Protein AF-A0A368B0D6-F1 (afdb_monomer_lite)

Secondary structure (DSSP, 8-state):
--EEEETTEEEEPP--SPPPHHHHHHHHHHHHHHHHHHHHHHHHHS-SB-TTSPBPHHHHHHHHHHIIIIIIHHHHHHHHHHHHHHTTSS-HHHHHHHHHHHHHHHHHHHHHTGGG--HHHHHHHHHHHHTTBPPPP-

Structure (mmCIF, N/CA/C/O backbone):
data_AF-A0A368B0D6-F1
#
_entry.id   AF-A0A368B0D6-F1
#
loop_
_atom_site.group_PDB
_atom_site.id
_atom_site.type_symbol
_atom_site.label_atom_id
_atom_site.label_alt_id
_atom_site.label_comp_id
_atom_site.label_asym_id
_atom_site.label_entity_id
_atom_site.label_seq_id
_atom_site.pdbx_PDB_ins_code
_atom_site.Cartn_x
_atom_site.Cartn_y
_atom_site.Cartn_z
_atom_site.occupancy
_atom_site.B_iso_or_equiv
_atom_site.auth_seq_id
_atom_site.auth_comp_id
_atom_site.auth_asym_id
_atom_site.auth_atom_id
_atom_site.pdbx_PDB_model_num
ATOM 1 N N . MET A 1 1 ? 4.939 12.150 -8.757 1.00 51.12 1 MET A N 1
ATOM 2 C CA . MET A 1 1 ? 4.170 11.388 -9.767 1.00 51.12 1 MET A CA 1
ATOM 3 C C . MET A 1 1 ? 3.062 12.287 -10.276 1.00 51.12 1 MET A C 1
ATOM 5 O O . MET A 1 1 ? 2.318 12.788 -9.446 1.00 51.12 1 MET A O 1
ATOM 9 N N . ASP A 1 2 ? 2.941 12.485 -11.588 1.00 51.62 2 ASP A N 1
ATOM 10 C CA . ASP A 1 2 ? 1.939 13.411 -12.131 1.00 51.62 2 ASP A CA 1
ATOM 11 C C . ASP A 1 2 ? 0.578 12.714 -12.282 1.00 51.62 2 ASP A C 1
ATOM 13 O O . ASP A 1 2 ? 0.410 11.793 -13.092 1.00 51.62 2 ASP A O 1
ATOM 17 N N . MET A 1 3 ? -0.388 13.149 -11.475 1.00 51.75 3 MET A N 1
ATOM 18 C CA . MET A 1 3 ? -1.793 12.743 -11.503 1.00 51.75 3 MET A CA 1
ATOM 19 C C . MET A 1 3 ? -2.618 13.918 -12.030 1.00 51.75 3 MET A C 1
ATOM 21 O O . MET A 1 3 ? -2.410 15.049 -11.599 1.00 51.75 3 MET A O 1
ATOM 25 N N . LYS A 1 4 ? -3.546 13.662 -12.957 1.00 50.41 4 LYS A N 1
ATOM 26 C CA . LYS A 1 4 ? -4.570 14.636 -13.344 1.00 50.41 4 LYS A CA 1
ATOM 27 C C . LYS A 1 4 ? -5.911 14.186 -12.780 1.00 50.41 4 LYS A C 1
ATOM 29 O O . LYS A 1 4 ? -6.269 13.015 -12.881 1.00 50.41 4 LYS A O 1
ATOM 34 N N . THR A 1 5 ? -6.647 15.115 -12.200 1.00 47.19 5 THR A N 1
ATOM 35 C CA . THR A 1 5 ? -8.021 14.908 -11.745 1.00 47.19 5 THR A CA 1
ATOM 36 C C . THR A 1 5 ? -8.971 15.451 -12.804 1.00 47.19 5 THR A C 1
ATOM 38 O O . THR A 1 5 ? -8.819 16.590 -13.238 1.00 47.19 5 THR A O 1
ATOM 41 N N . ASP A 1 6 ? -9.922 14.626 -13.238 1.00 48.50 6 ASP A N 1
ATOM 42 C CA . ASP A 1 6 ? -11.036 15.023 -14.105 1.00 48.50 6 ASP A CA 1
ATOM 43 C C . ASP A 1 6 ? -12.336 14.724 -13.346 1.00 48.50 6 ASP A C 1
ATOM 45 O O . ASP A 1 6 ? -12.769 13.573 -13.250 1.00 48.50 6 ASP A O 1
ATOM 49 N N . GLY A 1 7 ? -12.878 15.736 -12.663 1.00 64.06 7 GLY A N 1
ATOM 50 C CA . GLY A 1 7 ? -13.934 15.540 -11.665 1.00 64.06 7 GLY A CA 1
ATOM 51 C C . GLY A 1 7 ? -13.486 14.620 -10.517 1.00 64.06 7 GLY A C 1
ATOM 52 O O . GLY A 1 7 ? -12.450 14.855 -9.895 1.00 64.06 7 GLY A O 1
ATOM 53 N N . TYR A 1 8 ? -14.256 13.559 -10.240 1.00 53.47 8 TYR A N 1
ATOM 54 C CA . TYR A 1 8 ? -13.945 12.546 -9.213 1.00 53.47 8 TYR A CA 1
ATOM 55 C C . TYR A 1 8 ? -13.000 11.431 -9.694 1.00 53.47 8 TYR A C 1
ATOM 57 O O . TYR A 1 8 ? -12.617 10.571 -8.899 1.00 53.47 8 TYR A O 1
ATOM 65 N N . VAL A 1 9 ? -12.629 11.423 -10.979 1.00 53.78 9 VAL A N 1
ATOM 66 C CA . VAL A 1 9 ? -11.803 10.367 -11.573 1.00 53.78 9 VAL A CA 1
ATOM 67 C C . VAL A 1 9 ? -10.332 10.763 -11.500 1.00 53.78 9 VAL A C 1
ATOM 69 O O . VAL A 1 9 ? -9.909 11.794 -12.036 1.00 53.78 9 VAL A O 1
ATOM 72 N N . LYS A 1 10 ? -9.523 9.916 -10.855 1.00 58.97 10 LYS A N 1
ATOM 73 C CA . LYS A 1 10 ? -8.062 10.051 -10.863 1.00 58.97 10 LYS A CA 1
ATOM 74 C C . LYS A 1 10 ? -7.529 9.432 -12.154 1.00 58.97 10 LYS A C 1
ATOM 76 O O . LYS A 1 10 ? -7.589 8.219 -12.336 1.00 58.97 10 LYS A O 1
ATOM 81 N N . ARG A 1 11 ? -6.996 10.263 -13.056 1.00 57.19 11 ARG A N 1
ATOM 82 C CA . ARG A 1 11 ? -6.366 9.824 -14.308 1.00 57.19 11 ARG A CA 1
ATOM 83 C C . ARG A 1 11 ? -4.856 9.954 -14.209 1.00 57.19 11 ARG A C 1
ATOM 85 O O . ARG A 1 11 ? -4.296 11.039 -14.033 1.00 57.19 11 ARG A O 1
ATOM 92 N N . TYR A 1 12 ? -4.169 8.832 -14.352 1.00 61.12 12 TYR A N 1
ATOM 93 C CA . TY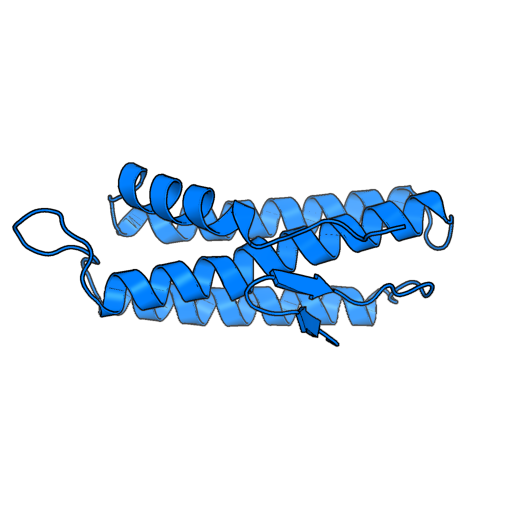R A 1 12 ? -2.716 8.813 -14.311 1.00 61.12 12 TYR A CA 1
ATOM 94 C C . TYR A 1 12 ? -2.130 9.095 -15.689 1.00 61.12 12 TYR A C 1
ATOM 96 O O . TYR A 1 12 ? -2.559 8.535 -16.697 1.00 61.12 12 TYR A O 1
ATOM 104 N N . LYS A 1 13 ? -1.128 9.980 -15.742 1.00 62.94 13 LYS A N 1
ATOM 105 C CA . LYS A 1 13 ? -0.463 10.330 -17.000 1.00 62.94 13 LYS A CA 1
ATOM 106 C C . LYS A 1 13 ? 0.285 9.112 -17.553 1.00 62.94 13 LYS A C 1
ATOM 108 O O . LYS A 1 13 ? 0.942 8.389 -16.788 1.00 62.94 13 LYS A O 1
ATOM 113 N N . ARG A 1 14 ? 0.182 8.909 -18.871 1.00 67.00 14 ARG A N 1
ATOM 114 C CA . ARG A 1 14 ? 1.016 7.966 -19.629 1.00 67.00 14 ARG A CA 1
ATOM 115 C C . ARG A 1 14 ? 2.483 8.364 -19.506 1.00 67.00 14 ARG A C 1
ATOM 117 O O . ARG A 1 14 ? 2.804 9.553 -19.480 1.00 67.00 14 ARG A O 1
ATOM 124 N N . LEU A 1 15 ? 3.353 7.366 -19.407 1.00 66.44 15 LEU A N 1
ATOM 125 C CA . LEU A 1 15 ? 4.799 7.549 -19.364 1.00 66.44 15 LEU A CA 1
ATOM 126 C C . LEU A 1 15 ? 5.444 6.530 -20.298 1.00 66.44 15 LEU A C 1
ATOM 128 O O . LEU A 1 15 ? 5.694 5.391 -19.904 1.00 66.44 15 LEU A O 1
ATOM 132 N N . ASP A 1 16 ? 5.762 6.971 -21.512 1.00 73.75 16 ASP A N 1
ATOM 133 C CA . ASP A 1 16 ? 6.453 6.174 -22.536 1.00 73.75 16 ASP A CA 1
ATOM 134 C C . ASP A 1 16 ? 7.972 6.109 -22.271 1.00 73.75 16 ASP A C 1
ATOM 136 O O . ASP A 1 16 ? 8.802 6.177 -23.173 1.00 73.75 16 ASP A O 1
ATOM 140 N N . LYS A 1 17 ? 8.356 6.039 -20.991 1.00 77.75 17 LYS A N 1
ATOM 141 C CA . LYS A 1 17 ? 9.739 5.903 -20.528 1.00 77.75 17 LYS A CA 1
ATOM 142 C C . LYS A 1 17 ? 9.797 4.875 -19.412 1.00 77.75 17 LYS A C 1
ATOM 144 O O . LYS A 1 17 ? 9.042 4.971 -18.444 1.00 77.75 17 LYS A O 1
ATOM 149 N N . ALA A 1 18 ? 10.716 3.926 -19.537 1.00 80.12 18 ALA A N 1
ATOM 150 C CA . ALA A 1 18 ? 10.990 2.938 -18.506 1.00 80.12 18 ALA A CA 1
ATOM 151 C C . ALA A 1 18 ? 11.599 3.587 -17.255 1.00 80.12 18 ALA A C 1
ATOM 153 O O . ALA A 1 18 ? 12.474 4.448 -17.351 1.00 80.12 18 ALA A O 1
ATOM 154 N N . GLN A 1 19 ? 11.164 3.140 -16.075 1.00 83.69 19 GLN A N 1
ATOM 155 C CA . GLN A 1 19 ? 11.832 3.495 -14.822 1.00 83.69 19 GLN A CA 1
ATOM 156 C C . GLN A 1 19 ? 13.115 2.675 -14.657 1.00 83.69 19 GLN A C 1
ATOM 158 O O . GLN A 1 19 ? 13.104 1.450 -14.838 1.00 83.69 19 GLN A O 1
ATOM 163 N N . SER A 1 20 ? 14.202 3.329 -14.246 1.00 89.19 20 SER A N 1
ATOM 164 C CA . SER A 1 20 ? 15.437 2.642 -13.861 1.00 89.19 20 SER A CA 1
ATOM 165 C C . SER A 1 20 ? 15.228 1.787 -12.607 1.00 89.19 20 SER A C 1
ATOM 167 O O . SER A 1 20 ? 14.237 1.935 -11.892 1.00 89.19 20 SER A O 1
ATOM 169 N N . GLN A 1 21 ? 16.162 0.875 -12.325 1.00 91.25 21 GLN A N 1
ATOM 170 C CA . GLN A 1 21 ? 16.098 0.059 -11.109 1.00 91.25 21 GLN A CA 1
ATOM 171 C C . GLN A 1 21 ? 16.101 0.925 -9.844 1.00 91.25 21 GLN A C 1
ATOM 173 O O . GLN A 1 21 ? 15.209 0.787 -9.019 1.00 91.25 21 GLN A O 1
ATOM 178 N N . LYS A 1 22 ? 16.997 1.916 -9.771 1.00 93.56 22 LYS A N 1
ATOM 179 C CA . LYS A 1 22 ? 17.063 2.868 -8.652 1.00 93.56 22 LYS A CA 1
ATOM 180 C C . LYS A 1 22 ? 15.753 3.636 -8.443 1.00 93.56 22 LYS A C 1
ATOM 182 O O . LYS A 1 22 ? 15.364 3.881 -7.311 1.00 93.56 22 LYS A O 1
ATOM 187 N N . GLN A 1 23 ? 15.068 4.024 -9.521 1.00 91.88 23 GLN A N 1
ATOM 188 C CA . GLN A 1 23 ? 13.765 4.693 -9.418 1.00 91.88 23 GLN A CA 1
ATOM 189 C C . GLN A 1 23 ? 12.678 3.755 -8.887 1.00 91.88 23 GLN A C 1
ATOM 191 O O . GLN A 1 23 ? 11.825 4.189 -8.116 1.00 91.88 23 GLN A O 1
ATOM 196 N N . PHE A 1 24 ? 12.709 2.487 -9.300 1.00 94.25 24 PHE A N 1
ATOM 197 C CA . PHE A 1 24 ? 11.772 1.479 -8.823 1.00 94.25 24 PHE A CA 1
ATOM 198 C C . PHE A 1 24 ? 11.999 1.139 -7.345 1.00 94.25 24 PHE A C 1
ATOM 200 O O . PHE A 1 24 ? 11.043 1.129 -6.579 1.00 94.25 24 PHE A O 1
ATOM 207 N N . ASP A 1 25 ? 13.249 0.937 -6.929 1.00 94.88 25 ASP A N 1
ATOM 208 C CA . ASP A 1 25 ? 13.595 0.715 -5.517 1.00 94.88 25 ASP A CA 1
ATOM 209 C C . ASP A 1 25 ? 13.194 1.935 -4.673 1.00 94.88 25 ASP A C 1
ATOM 211 O O . ASP A 1 25 ? 12.507 1.788 -3.666 1.00 94.88 25 ASP A O 1
ATOM 215 N N . HIS A 1 26 ? 13.464 3.128 -5.221 1.00 95.00 26 HIS A N 1
ATOM 216 C CA . HIS A 1 26 ? 12.915 4.435 -4.853 1.00 95.00 26 HIS A CA 1
ATOM 217 C C . HIS A 1 26 ? 11.475 4.384 -4.325 1.00 95.00 26 HIS A C 1
ATOM 219 O O . HIS A 1 26 ? 11.097 4.774 -3.220 1.00 95.00 26 HIS A O 1
ATOM 225 N N . LEU A 1 27 ? 10.641 3.906 -5.234 1.00 94.12 27 LEU A N 1
ATOM 226 C CA . LEU A 1 27 ? 9.206 3.846 -5.082 1.00 94.12 27 LEU A CA 1
ATOM 227 C C . LEU A 1 27 ? 8.769 2.802 -4.051 1.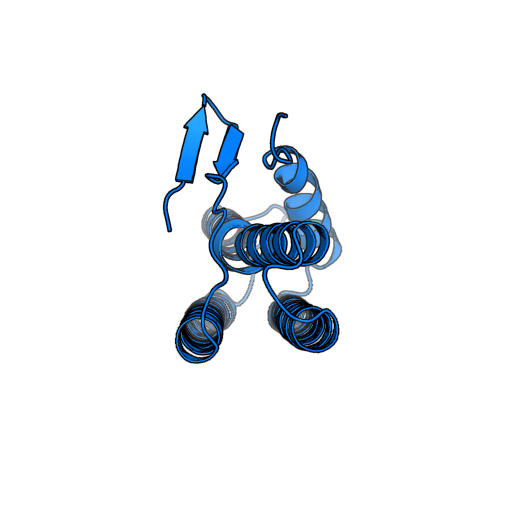00 94.12 27 LEU A C 1
ATOM 229 O O . LEU A 1 27 ? 7.846 3.066 -3.284 1.00 94.12 27 LEU A O 1
ATOM 233 N N . ILE A 1 28 ? 9.417 1.637 -4.029 1.00 96.38 28 ILE A N 1
ATOM 234 C CA . ILE A 1 28 ? 9.113 0.593 -3.048 1.00 96.38 28 ILE A CA 1
ATOM 235 C C . ILE A 1 28 ? 9.467 1.066 -1.634 1.00 96.38 28 ILE A C 1
ATOM 237 O O . ILE A 1 28 ? 8.666 0.881 -0.727 1.00 96.38 28 ILE A O 1
ATOM 241 N N . GLU A 1 29 ? 10.603 1.738 -1.439 1.00 96.31 29 GLU A N 1
ATOM 242 C CA . GLU A 1 29 ? 10.982 2.312 -0.137 1.00 96.31 29 GLU A CA 1
ATOM 243 C C . GLU A 1 29 ? 9.954 3.330 0.374 1.00 96.31 29 GLU A C 1
ATOM 245 O O . GLU A 1 29 ? 9.597 3.326 1.555 1.00 96.31 29 GLU A O 1
ATOM 250 N N . LEU A 1 30 ? 9.426 4.173 -0.520 1.00 95.69 30 LEU A N 1
ATOM 251 C CA . LEU A 1 30 ? 8.348 5.104 -0.188 1.00 95.69 30 LEU A CA 1
ATOM 252 C C . LEU A 1 30 ? 7.070 4.366 0.239 1.00 95.69 30 LEU A C 1
ATOM 254 O O . LEU A 1 30 ? 6.442 4.738 1.228 1.00 95.69 30 LEU A O 1
ATOM 258 N N . PHE A 1 31 ? 6.683 3.320 -0.491 1.00 96.31 31 PHE A N 1
ATOM 259 C CA . PHE A 1 31 ? 5.521 2.498 -0.155 1.00 96.31 31 PHE A CA 1
ATOM 260 C C . PHE A 1 31 ? 5.676 1.797 1.197 1.00 96.31 31 PHE A C 1
ATOM 262 O O . PHE A 1 31 ? 4.743 1.810 2.000 1.00 96.31 31 PHE A O 1
ATOM 269 N N . GLU A 1 32 ? 6.856 1.255 1.487 1.00 97.25 32 GLU A N 1
ATOM 270 C CA . GLU A 1 32 ? 7.154 0.636 2.779 1.00 97.25 32 GLU A CA 1
ATOM 271 C C . GLU A 1 32 ? 7.115 1.656 3.922 1.00 97.25 32 GLU A C 1
ATOM 273 O O . GLU A 1 32 ? 6.509 1.397 4.960 1.00 97.25 32 GLU A O 1
ATOM 278 N N . SER A 1 33 ? 7.664 2.853 3.710 1.00 97.38 33 SER A N 1
ATOM 279 C CA . SER A 1 33 ? 7.621 3.939 4.699 1.00 97.38 33 SER A CA 1
ATOM 280 C C . SER A 1 33 ? 6.184 4.375 4.999 1.00 97.38 33 SER A C 1
ATOM 282 O O . SER A 1 33 ? 5.792 4.512 6.155 1.00 97.38 33 SER A O 1
ATOM 284 N N . ASN A 1 34 ? 5.361 4.522 3.959 1.00 97.00 34 ASN A N 1
ATOM 285 C CA . ASN A 1 34 ? 3.944 4.847 4.105 1.00 97.00 34 ASN A CA 1
ATOM 286 C C . ASN A 1 34 ? 3.165 3.728 4.817 1.00 97.00 34 ASN A C 1
ATOM 288 O O . ASN A 1 34 ? 2.261 4.005 5.604 1.00 97.00 34 ASN A O 1
ATOM 292 N N . LYS A 1 35 ? 3.519 2.460 4.578 1.00 97.56 35 LYS A N 1
ATOM 293 C CA . LYS A 1 35 ? 2.921 1.324 5.288 1.00 97.56 35 LYS A CA 1
ATOM 294 C C . LYS A 1 35 ? 3.220 1.375 6.787 1.00 97.56 35 LYS A C 1
ATOM 296 O O . LYS A 1 35 ? 2.323 1.091 7.574 1.00 97.56 35 LYS A O 1
ATOM 301 N N . LEU A 1 36 ? 4.434 1.761 7.188 1.00 97.44 36 LEU A N 1
ATOM 302 C CA . LEU A 1 36 ? 4.781 1.914 8.607 1.00 97.44 36 LEU A CA 1
ATOM 303 C C . LEU A 1 36 ? 3.908 2.974 9.292 1.00 97.44 36 LEU A C 1
ATOM 305 O O . LEU A 1 36 ? 3.360 2.702 10.354 1.00 97.44 36 LEU A O 1
ATOM 309 N N . ILE A 1 37 ? 3.669 4.112 8.633 1.00 95.88 37 ILE A N 1
ATOM 310 C CA . ILE A 1 37 ? 2.764 5.159 9.142 1.00 95.88 37 ILE A CA 1
ATOM 311 C C . ILE A 1 37 ? 1.345 4.608 9.357 1.00 95.88 37 ILE A C 1
ATOM 313 O O . ILE A 1 37 ? 0.726 4.863 10.388 1.00 95.88 37 ILE A O 1
ATOM 317 N N . ALA A 1 38 ? 0.826 3.821 8.408 1.00 94.94 38 ALA A N 1
ATOM 318 C CA . ALA A 1 38 ? -0.483 3.186 8.568 1.00 94.94 38 ALA A CA 1
ATOM 319 C C . ALA A 1 38 ? -0.514 2.188 9.734 1.00 94.94 38 ALA A C 1
ATOM 321 O O . ALA A 1 38 ? -1.504 2.139 10.459 1.00 94.94 38 ALA A O 1
ATOM 322 N N . ILE A 1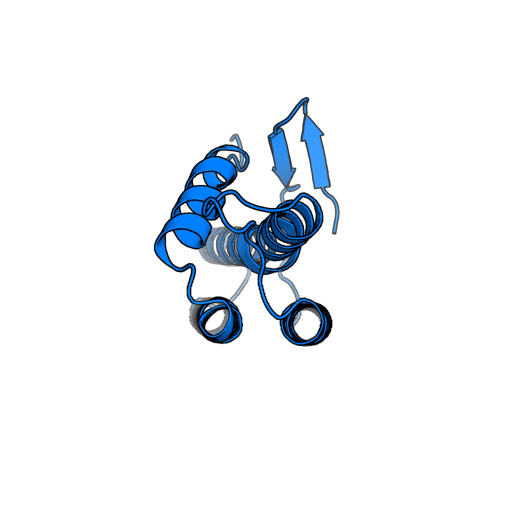 39 ? 0.547 1.401 9.923 1.00 95.69 39 ILE A N 1
ATOM 323 C CA . ILE A 1 39 ? 0.650 0.441 11.030 1.00 95.69 39 ILE A CA 1
ATOM 324 C C . ILE A 1 39 ? 0.625 1.161 12.380 1.00 95.69 39 ILE A C 1
ATOM 326 O O . ILE A 1 39 ? -0.097 0.731 13.280 1.00 95.69 39 ILE A O 1
ATOM 330 N N . ASP A 1 40 ? 1.364 2.259 12.516 1.00 95.12 40 ASP A N 1
ATOM 331 C CA . ASP A 1 40 ? 1.389 3.047 13.750 1.00 95.12 40 ASP A CA 1
ATOM 332 C C . ASP A 1 40 ? -0.007 3.594 14.085 1.00 95.12 40 ASP A C 1
ATOM 334 O O . ASP A 1 40 ? -0.488 3.439 15.209 1.00 95.12 40 ASP A O 1
ATOM 338 N N . GLU A 1 41 ? -0.713 4.121 13.085 1.00 94.25 41 GLU A N 1
ATOM 339 C CA . GLU A 1 41 ? -2.080 4.631 13.230 1.00 94.25 41 GLU A CA 1
ATOM 340 C C . GLU A 1 41 ? -3.094 3.520 13.584 1.00 94.25 41 GLU A C 1
ATOM 342 O O . GLU A 1 41 ? -3.974 3.707 14.431 1.00 94.25 41 GLU A O 1
ATOM 347 N N . ILE A 1 42 ? -2.958 2.329 12.987 1.00 93.81 42 ILE A N 1
ATOM 348 C CA . ILE A 1 42 ? -3.763 1.140 13.328 1.00 93.81 42 ILE A CA 1
ATOM 349 C C . ILE A 1 42 ? -3.563 0.757 14.795 1.00 93.81 42 ILE A C 1
ATOM 351 O O . ILE A 1 42 ? -4.538 0.499 15.511 1.00 93.81 42 ILE A O 1
ATOM 355 N N . ASN A 1 43 ? -2.306 0.731 15.240 1.00 91.81 43 ASN A N 1
ATOM 356 C CA . ASN A 1 43 ? -1.944 0.380 16.608 1.00 91.81 43 ASN A CA 1
ATOM 357 C C . ASN A 1 43 ? -2.474 1.409 17.615 1.00 91.81 43 ASN A C 1
ATOM 359 O O . ASN A 1 43 ? -2.939 1.028 18.693 1.00 91.81 43 ASN A O 1
ATOM 363 N N . GLU A 1 44 ? -2.457 2.697 17.264 1.00 92.50 44 GLU A N 1
ATOM 364 C CA . GLU A 1 44 ? -2.969 3.762 18.125 1.00 92.50 44 GLU A CA 1
ATOM 365 C C . GLU A 1 44 ? -4.495 3.687 18.300 1.00 92.50 44 GLU A C 1
ATOM 367 O O . GLU A 1 44 ? -5.005 3.799 19.419 1.00 92.50 44 GLU A O 1
ATOM 372 N N . MET A 1 45 ? -5.245 3.465 17.215 1.00 87.62 45 MET A N 1
ATOM 373 C CA . MET A 1 45 ? -6.709 3.543 17.249 1.00 87.62 45 MET A CA 1
ATOM 374 C C . MET A 1 45 ? -7.391 2.417 18.033 1.00 87.62 45 MET A C 1
ATOM 376 O O . MET A 1 45 ? -8.489 2.632 18.552 1.00 87.62 45 MET A O 1
ATOM 380 N N . LYS A 1 46 ? -6.783 1.223 18.128 1.00 78.31 46 LYS A N 1
ATOM 381 C CA . LYS A 1 46 ? -7.323 -0.015 18.751 1.00 78.31 46 LYS A CA 1
ATOM 382 C C . LYS A 1 46 ? -8.617 -0.576 18.131 1.00 78.31 46 LYS A C 1
ATOM 384 O O . LYS A 1 46 ? -8.818 -1.786 18.140 1.00 78.31 46 LYS A O 1
ATOM 389 N N . THR A 1 47 ? -9.505 0.270 17.611 1.00 91.06 47 THR A N 1
ATOM 390 C CA . THR A 1 47 ? -10.711 -0.066 16.845 1.00 91.06 47 THR A CA 1
ATOM 391 C C . THR A 1 47 ? -11.011 1.041 15.835 1.00 91.06 47 THR A C 1
ATOM 393 O O . THR A 1 47 ? -10.815 2.221 16.116 1.00 91.06 47 THR A O 1
ATOM 396 N N . ILE A 1 48 ? -11.546 0.669 14.673 1.00 94.25 48 ILE A N 1
ATOM 397 C CA . ILE A 1 48 ? -12.013 1.615 13.646 1.00 94.25 48 ILE A CA 1
ATOM 398 C C . ILE A 1 48 ? -13.532 1.803 13.642 1.00 94.25 48 ILE A C 1
ATOM 400 O O . ILE A 1 48 ? -14.035 2.663 12.918 1.00 94.25 48 ILE A O 1
ATOM 404 N N . VAL A 1 49 ? -14.269 1.040 14.455 1.00 95.44 49 VAL A N 1
ATOM 405 C CA . VAL A 1 49 ? -15.739 1.055 14.509 1.00 95.44 49 VAL A CA 1
ATOM 406 C C . VAL A 1 49 ? -16.269 1.521 15.864 1.00 95.44 49 VAL A C 1
ATOM 408 O O . VAL A 1 49 ? -15.649 1.343 16.912 1.00 95.44 49 VAL A O 1
ATOM 411 N N . THR A 1 50 ? -17.464 2.102 15.835 1.00 93.44 50 THR A N 1
ATOM 412 C CA . THR A 1 50 ? -18.280 2.407 17.014 1.00 93.44 50 THR A CA 1
ATOM 413 C C . THR A 1 50 ? -18.844 1.128 17.644 1.00 93.44 50 THR A C 1
ATOM 415 O O . THR A 1 50 ? -18.846 0.062 17.031 1.00 93.44 50 THR A O 1
ATOM 418 N N . LYS A 1 51 ? -19.449 1.238 18.838 1.00 90.62 51 LYS A N 1
ATOM 419 C CA . LYS A 1 51 ? -20.170 0.124 19.494 1.00 90.62 51 LYS A CA 1
ATOM 420 C C . LYS A 1 51 ? -21.297 -0.483 18.640 1.00 90.62 51 LYS A C 1
ATOM 422 O O . LYS A 1 51 ? -21.715 -1.601 18.905 1.00 90.62 51 LYS A O 1
ATOM 427 N N . LYS A 1 52 ? -21.794 0.252 17.638 1.00 92.12 52 LYS A N 1
ATOM 428 C CA . LYS A 1 52 ? -22.834 -0.198 16.699 1.00 92.12 52 LYS A CA 1
ATOM 429 C C . LYS A 1 52 ? -22.263 -0.896 15.454 1.00 92.12 52 LYS A C 1
ATOM 431 O O . LYS A 1 52 ? -23.024 -1.201 14.547 1.00 92.12 52 LYS A O 1
ATOM 436 N N . GLY A 1 53 ? -20.943 -1.083 15.369 1.00 90.12 53 GLY A N 1
ATOM 437 C CA . GLY A 1 53 ? -20.276 -1.674 14.202 1.00 90.12 53 GLY A CA 1
ATOM 438 C C . GLY A 1 53 ? -20.117 -0.726 13.006 1.00 90.12 53 GLY A C 1
ATOM 439 O O . GLY A 1 53 ? -19.696 -1.155 11.941 1.00 90.12 53 GLY A O 1
ATOM 440 N N . ILE A 1 54 ? -20.435 0.562 13.164 1.00 92.56 54 ILE A N 1
ATOM 441 C CA . ILE A 1 54 ? -20.300 1.578 12.105 1.00 92.56 54 ILE A CA 1
ATOM 442 C C . ILE A 1 54 ? -18.889 2.165 12.148 1.00 92.56 54 ILE A C 1
ATOM 444 O O . ILE A 1 54 ? -18.415 2.470 13.246 1.00 92.56 54 ILE A O 1
ATOM 448 N N . LEU A 1 55 ? -18.248 2.372 10.991 1.00 93.50 55 LEU A N 1
ATOM 449 C CA . LEU A 1 55 ? -16.942 3.032 10.906 1.00 93.50 55 LEU A CA 1
ATOM 450 C C . LEU A 1 55 ? -16.964 4.411 11.583 1.00 93.50 55 LEU A C 1
ATOM 452 O O . LEU A 1 55 ? -17.889 5.206 11.433 1.00 93.50 55 LEU A O 1
ATOM 456 N N . THR A 1 56 ? -15.925 4.685 12.361 1.00 95.19 56 THR A N 1
ATOM 457 C CA . THR A 1 56 ? -15.660 6.020 12.899 1.00 95.19 56 THR A CA 1
ATOM 458 C C . THR A 1 56 ? -15.076 6.903 11.802 1.00 95.19 56 THR A C 1
ATOM 460 O O . THR A 1 56 ? -14.402 6.399 10.911 1.00 95.19 56 THR A O 1
ATOM 463 N N . LYS A 1 57 ? -15.228 8.228 11.904 1.00 94.25 57 LYS A N 1
ATOM 464 C CA . LYS A 1 57 ? -14.612 9.163 10.942 1.00 94.25 57 LYS A CA 1
ATOM 465 C C . LYS A 1 57 ? -13.097 8.960 10.795 1.00 94.25 57 LYS A C 1
ATOM 467 O O . LYS A 1 57 ? -12.573 9.053 9.693 1.00 94.25 57 LYS A O 1
ATOM 472 N N . ARG A 1 58 ? -12.401 8.665 11.902 1.00 94.31 58 ARG A N 1
ATOM 473 C CA . ARG A 1 58 ? -10.955 8.384 11.906 1.00 94.31 58 ARG A CA 1
ATOM 474 C C . ARG A 1 58 ? -10.647 7.063 11.192 1.00 94.31 58 ARG A C 1
ATOM 476 O O . ARG A 1 58 ? -9.761 7.022 10.350 1.00 94.31 58 ARG A O 1
ATOM 483 N N . GLY A 1 59 ? -11.439 6.022 11.454 1.00 94.75 59 GLY A N 1
ATOM 484 C CA . GLY A 1 59 ? -11.339 4.738 10.758 1.00 94.75 59 GLY A CA 1
ATOM 485 C C . GLY A 1 59 ? -11.616 4.841 9.258 1.00 94.75 59 GLY A C 1
ATOM 486 O O . GLY A 1 59 ? -10.879 4.270 8.465 1.00 94.75 59 GLY A O 1
ATOM 487 N N . GLU A 1 60 ? -12.630 5.608 8.856 1.00 94.06 60 GLU A N 1
ATOM 488 C CA . GLU A 1 60 ? -12.901 5.910 7.447 1.00 94.06 60 GLU A CA 1
ATOM 489 C C . GLU A 1 60 ? -11.718 6.609 6.780 1.00 94.06 60 GLU A C 1
ATOM 491 O O . GLU A 1 60 ? -11.255 6.157 5.737 1.00 94.06 60 GLU A O 1
ATOM 496 N N . ALA A 1 61 ? -11.195 7.666 7.408 1.00 94.19 61 ALA A N 1
ATOM 497 C CA . ALA A 1 61 ? -10.057 8.411 6.885 1.00 94.19 61 ALA A CA 1
ATOM 498 C C . ALA A 1 61 ? -8.803 7.534 6.750 1.00 94.19 61 ALA A C 1
ATOM 500 O O . ALA A 1 61 ? -8.120 7.613 5.729 1.00 94.19 61 ALA A O 1
ATOM 501 N N . LEU A 1 62 ? -8.527 6.666 7.734 1.00 95.31 62 LEU A N 1
ATOM 502 C CA . LEU A 1 62 ? -7.427 5.707 7.644 1.00 95.31 62 LEU A CA 1
ATOM 503 C C . LEU A 1 62 ? -7.615 4.767 6.448 1.00 95.31 62 LEU A C 1
ATOM 505 O O . LEU A 1 62 ? -6.691 4.597 5.658 1.00 95.31 62 LEU A O 1
ATOM 509 N N . LEU A 1 63 ? -8.787 4.139 6.316 1.00 94.88 63 LEU A N 1
ATOM 510 C CA . LEU A 1 63 ? -9.026 3.175 5.241 1.00 94.88 63 LEU A CA 1
ATOM 511 C C . LEU A 1 63 ? -8.960 3.841 3.861 1.00 94.88 63 LEU A C 1
ATOM 513 O O . LEU A 1 63 ? -8.341 3.289 2.954 1.00 94.88 63 LEU A O 1
ATOM 517 N N . ASP A 1 64 ? -9.513 5.045 3.713 1.00 92.75 64 ASP A N 1
ATOM 518 C CA . ASP A 1 64 ? -9.443 5.806 2.462 1.00 92.75 64 ASP A CA 1
ATOM 519 C C . ASP A 1 64 ? -7.991 6.185 2.113 1.00 92.75 64 ASP A C 1
ATOM 521 O O . ASP A 1 64 ? -7.580 6.134 0.946 1.00 92.75 64 ASP A O 1
ATOM 525 N N . TRP A 1 65 ? -7.182 6.530 3.118 1.00 94.38 65 TRP A N 1
ATOM 526 C CA . TRP A 1 65 ? -5.759 6.803 2.936 1.00 94.38 65 TRP A CA 1
ATOM 527 C C . TRP A 1 65 ? -4.984 5.543 2.542 1.00 94.38 65 TRP A C 1
ATOM 529 O O . TRP A 1 65 ? -4.287 5.559 1.532 1.00 94.38 65 TRP A O 1
ATOM 539 N N . ILE A 1 66 ? -5.152 4.431 3.267 1.00 95.12 66 ILE A N 1
ATOM 540 C CA . ILE A 1 66 ? -4.502 3.144 2.963 1.00 95.12 66 ILE A CA 1
ATOM 541 C C . ILE A 1 66 ? -4.826 2.708 1.542 1.00 95.12 66 ILE A C 1
ATOM 543 O O . ILE A 1 66 ? -3.932 2.352 0.773 1.00 95.12 66 ILE A O 1
ATOM 547 N N . GLN A 1 67 ? -6.101 2.774 1.172 1.00 91.75 67 GLN A N 1
ATOM 548 C CA . GLN A 1 67 ? -6.510 2.431 -0.170 1.00 91.75 67 GLN A CA 1
ATOM 549 C C . GLN A 1 67 ? -5.830 3.319 -1.207 1.00 91.75 67 GLN A C 1
ATOM 551 O O . GLN A 1 67 ? -5.194 2.815 -2.129 1.00 91.75 67 GLN A O 1
ATOM 556 N N . SER A 1 68 ? -5.939 4.636 -1.053 1.00 89.38 68 SER A N 1
ATOM 557 C CA . SER A 1 68 ? -5.453 5.559 -2.073 1.00 89.38 68 SER A CA 1
ATOM 558 C C . SER A 1 68 ? -3.928 5.595 -2.187 1.00 89.38 68 SER A C 1
ATOM 560 O O . SER A 1 68 ? -3.406 5.721 -3.295 1.00 89.38 68 SER A O 1
ATOM 562 N N . GLU A 1 69 ? -3.206 5.476 -1.076 1.00 91.69 69 GLU A N 1
ATOM 563 C CA . GLU A 1 69 ? -1.755 5.649 -1.029 1.00 91.69 69 GLU A CA 1
ATOM 564 C C . GLU A 1 69 ? -0.979 4.337 -1.139 1.00 91.69 69 GLU A C 1
ATOM 566 O O . GLU A 1 69 ? 0.123 4.346 -1.692 1.00 91.69 69 GLU A O 1
ATOM 571 N N . LEU A 1 70 ? -1.539 3.217 -0.670 1.00 94.31 70 LEU A N 1
ATOM 572 C CA . LEU A 1 70 ? -0.849 1.924 -0.668 1.00 94.31 70 LEU A CA 1
ATOM 573 C C . LEU A 1 70 ? -1.393 0.973 -1.738 1.00 94.31 70 LEU A C 1
ATOM 575 O O . LEU A 1 70 ? -0.607 0.311 -2.411 1.00 94.31 70 LEU A O 1
ATOM 579 N N . ILE A 1 71 ? -2.711 0.916 -1.944 1.00 92.38 71 ILE A N 1
ATOM 580 C CA . ILE A 1 71 ? -3.338 -0.077 -2.836 1.00 92.38 71 ILE A CA 1
ATOM 581 C C . ILE A 1 71 ? -3.480 0.475 -4.260 1.00 92.38 71 ILE A C 1
ATOM 583 O O . ILE A 1 71 ? -2.872 -0.035 -5.203 1.00 92.38 71 ILE A O 1
ATOM 587 N N . ASP A 1 72 ? -4.212 1.572 -4.423 1.00 89.19 72 ASP A N 1
ATOM 588 C CA . ASP A 1 72 ? -4.510 2.195 -5.715 1.00 89.19 72 ASP A CA 1
ATOM 589 C C . ASP A 1 72 ? -3.226 2.618 -6.444 1.00 89.19 72 ASP A C 1
ATOM 591 O O . ASP A 1 72 ? -3.045 2.371 -7.644 1.00 89.19 72 ASP A O 1
ATOM 595 N N . ARG A 1 73 ? -2.279 3.219 -5.709 1.00 89.12 73 ARG A N 1
ATOM 596 C CA . ARG A 1 73 ? -0.970 3.594 -6.261 1.00 89.12 73 ARG A CA 1
ATOM 597 C C . ARG A 1 73 ? -0.147 2.381 -6.682 1.00 89.12 73 ARG A C 1
ATOM 599 O O . ARG A 1 73 ? 0.526 2.459 -7.709 1.00 89.12 73 ARG A O 1
ATOM 606 N N . SER A 1 74 ? -0.219 1.273 -5.950 1.00 92.06 74 SER A N 1
ATOM 607 C CA . SER A 1 74 ? 0.444 0.023 -6.332 1.00 92.06 74 SER A CA 1
ATOM 608 C C . SER A 1 74 ? -0.124 -0.524 -7.641 1.00 92.06 74 SER A C 1
ATOM 610 O O . SER A 1 74 ? 0.632 -0.769 -8.586 1.00 92.06 74 SER A O 1
ATOM 612 N N . PHE A 1 75 ? -1.452 -0.597 -7.772 1.00 89.81 75 PHE A N 1
ATOM 613 C CA . PHE A 1 75 ? -2.098 -1.050 -9.009 1.00 89.81 75 PHE A CA 1
ATOM 614 C C . PHE A 1 75 ? -1.818 -0.143 -10.210 1.00 89.81 75 PHE A C 1
ATOM 616 O O . PHE A 1 75 ? -1.616 -0.629 -11.329 1.00 89.81 75 PHE A O 1
ATOM 623 N N . MET A 1 76 ? -1.723 1.171 -10.000 1.00 85.88 76 MET A N 1
ATOM 624 C CA . MET A 1 76 ? -1.266 2.094 -11.040 1.00 85.88 76 MET A CA 1
ATOM 625 C C . MET A 1 76 ? 0.137 1.716 -11.535 1.00 85.88 76 MET A C 1
ATOM 627 O O . MET A 1 76 ? 0.387 1.699 -12.743 1.00 85.88 76 MET A O 1
ATOM 631 N N . VAL A 1 77 ? 1.072 1.443 -10.625 1.00 89.44 77 VAL A N 1
ATOM 632 C CA . VAL A 1 77 ? 2.454 1.100 -10.990 1.00 89.44 77 VAL A CA 1
ATOM 633 C C . VAL A 1 77 ? 2.484 -0.230 -11.738 1.00 89.44 77 VAL A C 1
ATOM 635 O O . VAL A 1 77 ? 3.141 -0.317 -12.774 1.00 89.44 77 VAL A O 1
ATOM 638 N N . MET A 1 78 ? 1.701 -1.221 -11.305 1.00 91.44 78 MET A N 1
ATOM 639 C CA . MET A 1 78 ? 1.545 -2.486 -12.033 1.00 91.44 78 MET A CA 1
ATOM 640 C C . MET A 1 78 ? 1.014 -2.269 -13.453 1.00 91.44 78 MET A C 1
ATOM 642 O O . MET A 1 78 ? 1.548 -2.827 -14.410 1.00 91.44 78 MET A O 1
ATOM 646 N N . THR A 1 79 ? -0.000 -1.418 -13.613 1.00 87.75 79 THR A N 1
ATOM 647 C CA . THR A 1 79 ? -0.578 -1.091 -14.925 1.00 87.75 79 THR A CA 1
ATOM 648 C C . THR A 1 79 ? 0.456 -0.425 -15.835 1.00 87.75 79 THR A C 1
ATOM 650 O O . THR A 1 79 ? 0.579 -0.782 -17.006 1.00 87.75 79 THR A O 1
ATOM 653 N N . ARG A 1 80 ? 1.264 0.497 -15.296 1.00 86.06 80 ARG A N 1
ATOM 654 C CA . ARG A 1 80 ? 2.371 1.130 -16.033 1.00 86.06 80 ARG A CA 1
ATOM 655 C C . ARG A 1 80 ? 3.443 0.127 -16.447 1.00 86.06 80 ARG A C 1
ATOM 657 O O . ARG A 1 80 ? 3.902 0.192 -17.581 1.00 86.06 80 ARG A O 1
ATOM 664 N N . LEU A 1 81 ? 3.818 -0.800 -15.567 1.00 90.69 81 LEU A N 1
ATOM 665 C CA . LEU A 1 81 ? 4.793 -1.847 -15.877 1.00 90.69 81 LEU A CA 1
ATOM 666 C C . LEU A 1 81 ? 4.300 -2.755 -17.013 1.00 90.69 81 LEU A C 1
ATOM 668 O O . LEU A 1 81 ? 5.054 -3.005 -17.948 1.00 90.69 81 LEU A O 1
ATOM 672 N N . LYS A 1 82 ? 3.026 -3.169 -16.990 1.00 90.25 82 LYS A N 1
ATOM 673 C CA . LYS A 1 82 ? 2.408 -3.965 -18.070 1.00 90.25 82 LYS A CA 1
ATOM 674 C C . LYS A 1 82 ? 2.358 -3.212 -19.404 1.00 90.25 82 LYS A C 1
ATOM 676 O O . LYS A 1 82 ? 2.607 -3.786 -20.462 1.00 90.25 82 LYS A O 1
ATOM 681 N N . TYR A 1 83 ? 2.071 -1.913 -19.367 1.00 87.06 83 TYR A N 1
ATOM 682 C CA . TYR A 1 83 ? 2.111 -1.072 -20.564 1.00 87.06 83 TYR A CA 1
ATOM 683 C C . TYR A 1 83 ? 3.536 -0.950 -21.128 1.00 87.06 83 TYR A C 1
ATOM 685 O O . TYR A 1 83 ? 3.747 -1.116 -22.325 1.00 87.06 83 TYR A O 1
ATOM 693 N N . GLN A 1 84 ? 4.534 -0.737 -20.266 1.00 87.06 84 GLN A N 1
ATOM 694 C CA . G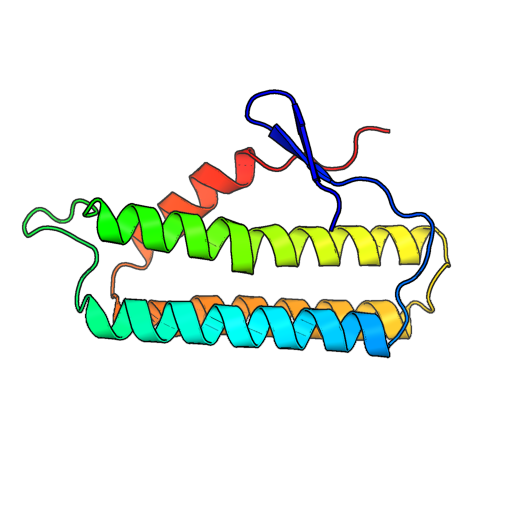LN A 1 84 ? 5.945 -0.684 -20.666 1.00 87.06 84 GLN A CA 1
ATOM 695 C C . GLN A 1 84 ? 6.451 -2.017 -21.234 1.00 87.06 84 GLN A C 1
ATOM 697 O O . GLN A 1 84 ? 7.263 -2.000 -22.157 1.00 87.06 84 GLN A O 1
ATOM 702 N N . ASP A 1 85 ? 5.954 -3.146 -20.724 1.00 91.19 85 ASP A N 1
ATOM 703 C CA . ASP A 1 85 ? 6.203 -4.487 -21.272 1.00 91.19 85 ASP A CA 1
ATOM 704 C C . ASP A 1 85 ? 5.645 -4.629 -22.691 1.00 91.19 85 ASP A C 1
ATOM 706 O O . ASP A 1 85 ? 6.352 -5.026 -23.613 1.00 91.19 85 ASP A O 1
ATOM 710 N N . THR A 1 86 ? 4.397 -4.190 -22.890 1.00 90.44 86 THR A N 1
ATOM 711 C CA . THR A 1 86 ? 3.731 -4.190 -24.205 1.00 90.44 86 THR A CA 1
ATOM 712 C C . THR A 1 86 ? 4.512 -3.360 -25.228 1.00 90.44 86 THR A C 1
ATOM 714 O O . THR A 1 86 ? 4.661 -3.762 -26.381 1.00 90.44 86 THR A O 1
ATOM 717 N N . LEU A 1 87 ? 5.064 -2.223 -24.797 1.00 89.81 87 LEU A N 1
ATOM 718 C CA . LEU A 1 87 ? 5.922 -1.367 -25.619 1.00 89.81 87 LEU A CA 1
ATOM 719 C C . LEU A 1 87 ? 7.377 -1.855 -25.730 1.00 89.81 87 LEU A C 1
ATOM 721 O O . LEU A 1 87 ? 8.180 -1.206 -26.399 1.00 89.81 87 LEU A O 1
ATOM 725 N N . LYS A 1 88 ? 7.743 -2.964 -25.073 1.00 91.12 88 LYS A N 1
ATOM 726 C CA . LYS A 1 88 ? 9.112 -3.505 -25.008 1.00 91.12 88 LYS A CA 1
ATOM 727 C C . LYS A 1 88 ? 10.148 -2.503 -24.473 1.00 91.12 88 LYS A C 1
ATOM 729 O O . LYS A 1 88 ? 11.329 -2.587 -24.800 1.00 91.12 88 LYS A O 1
ATOM 734 N N . LEU A 1 89 ? 9.719 -1.561 -23.628 1.00 90.19 89 LEU A N 1
ATOM 735 C CA . LEU A 1 89 ? 10.593 -0.564 -22.992 1.00 90.19 89 LEU A CA 1
ATOM 736 C C . LEU A 1 89 ? 11.411 -1.155 -21.835 1.00 90.19 89 LEU A C 1
ATOM 738 O O . LEU A 1 89 ? 12.408 -0.571 -21.414 1.00 90.19 89 LEU A O 1
ATOM 742 N N . LEU A 1 90 ? 10.980 -2.300 -21.305 1.00 88.88 90 LEU A N 1
ATOM 743 C CA . LEU A 1 90 ? 11.683 -3.084 -20.297 1.00 88.88 90 LEU A CA 1
ATOM 744 C C . LEU A 1 90 ? 11.701 -4.555 -20.724 1.00 88.88 90 LEU A C 1
ATOM 746 O O . LEU A 1 90 ? 10.733 -5.018 -21.327 1.00 88.88 90 LEU A O 1
ATOM 750 N N . PRO A 1 91 ? 12.749 -5.320 -20.375 1.0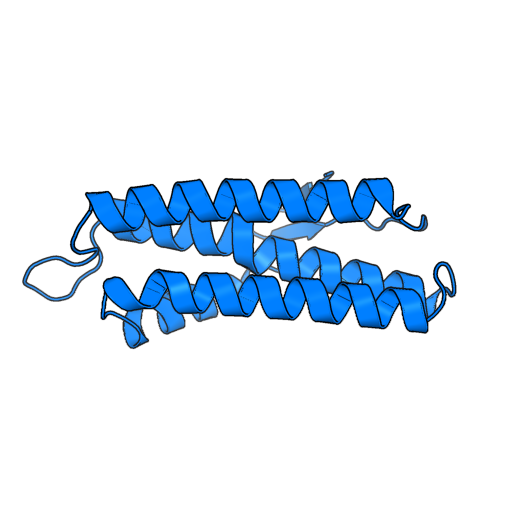0 93.00 91 PRO A N 1
ATOM 751 C CA . PRO A 1 91 ? 12.712 -6.765 -20.532 1.00 93.00 91 PRO A CA 1
ATOM 752 C C . PRO A 1 91 ? 11.556 -7.370 -19.726 1.00 93.00 91 PRO A C 1
ATOM 754 O O . PRO A 1 91 ? 11.393 -7.052 -18.545 1.00 93.00 91 PRO A O 1
ATOM 757 N N . HIS A 1 92 ? 10.816 -8.300 -20.330 1.00 94.31 92 HIS A N 1
ATOM 758 C CA . HIS A 1 92 ? 9.679 -8.978 -19.696 1.00 94.31 92 HIS A CA 1
ATOM 759 C C . HIS A 1 92 ? 10.040 -9.599 -18.332 1.00 94.31 92 HIS A C 1
ATOM 761 O O . HIS A 1 92 ? 9.298 -9.499 -17.355 1.00 94.31 92 HIS A O 1
ATOM 767 N N . SER A 1 93 ? 11.247 -10.163 -18.214 1.00 95.88 93 SER A N 1
ATOM 768 C CA . SER A 1 93 ? 11.760 -10.716 -16.954 1.00 95.88 93 SER A CA 1
ATOM 769 C C . SER A 1 93 ? 11.903 -9.668 -15.841 1.00 95.88 93 SER A C 1
ATOM 771 O O . SER A 1 93 ? 11.652 -9.970 -14.674 1.00 95.88 93 SER A O 1
ATOM 773 N N . VAL A 1 94 ? 12.280 -8.431 -16.181 1.00 95.56 94 VAL A N 1
ATOM 774 C CA . VAL A 1 94 ? 12.364 -7.310 -15.232 1.00 95.56 94 VAL A CA 1
ATOM 775 C C . VAL A 1 94 ? 10.965 -6.868 -14.822 1.00 95.56 94 VAL A C 1
ATOM 777 O O . VAL A 1 94 ? 10.723 -6.653 -13.635 1.00 95.56 94 VAL A O 1
ATOM 780 N N . VAL A 1 95 ? 10.035 -6.777 -15.775 1.00 94.94 95 VAL A N 1
ATOM 781 C CA . VAL A 1 95 ? 8.635 -6.431 -15.495 1.00 94.94 95 VAL A CA 1
ATOM 782 C C . VAL A 1 95 ? 8.015 -7.429 -14.520 1.00 94.94 95 VAL A C 1
ATOM 784 O O . VAL A 1 95 ? 7.495 -7.007 -13.489 1.00 94.94 95 VAL A O 1
ATOM 787 N N . ASN A 1 96 ? 8.141 -8.733 -14.772 1.00 96.25 96 ASN A N 1
ATOM 788 C CA . ASN A 1 96 ? 7.557 -9.764 -13.910 1.00 96.25 96 ASN A CA 1
ATOM 789 C C . ASN A 1 96 ? 8.107 -9.720 -12.480 1.00 96.25 96 ASN A C 1
ATOM 791 O O . ASN A 1 96 ? 7.333 -9.780 -11.527 1.00 96.25 96 ASN A O 1
ATOM 795 N N . LYS A 1 97 ? 9.424 -9.529 -12.313 1.00 97.06 97 LYS A N 1
ATOM 796 C CA . LYS A 1 97 ? 10.033 -9.358 -10.981 1.00 97.06 97 LYS A CA 1
ATOM 797 C C . LYS A 1 97 ? 9.459 -8.150 -10.239 1.00 97.06 97 LYS A C 1
ATOM 799 O O . LYS A 1 97 ? 9.202 -8.221 -9.040 1.00 97.06 97 LYS A O 1
ATOM 804 N N . ARG A 1 98 ? 9.249 -7.036 -10.943 1.00 97.44 98 ARG A N 1
ATOM 805 C CA . ARG A 1 98 ? 8.679 -5.816 -10.356 1.00 97.44 98 ARG A CA 1
ATOM 806 C C . ARG A 1 98 ? 7.204 -5.982 -10.003 1.00 97.44 98 ARG A C 1
ATOM 808 O O . ARG A 1 98 ? 6.804 -5.559 -8.924 1.00 97.44 98 ARG A O 1
ATOM 815 N N . LEU A 1 99 ? 6.420 -6.622 -10.871 1.00 96.25 99 LEU A N 1
ATOM 816 C CA . LEU A 1 99 ? 5.018 -6.945 -10.602 1.00 96.25 99 LEU A CA 1
ATOM 817 C C . LEU A 1 99 ? 4.886 -7.823 -9.358 1.00 96.25 99 LEU A C 1
ATOM 819 O O . LEU A 1 99 ? 4.121 -7.474 -8.469 1.00 96.25 99 LEU A O 1
ATOM 823 N N . GLN A 1 100 ? 5.686 -8.887 -9.257 1.00 97.38 100 GLN A N 1
ATOM 824 C CA . GLN A 1 100 ? 5.695 -9.767 -8.089 1.00 97.38 100 GLN A CA 1
ATOM 825 C C . GLN A 1 100 ? 6.030 -9.009 -6.800 1.00 97.38 100 GLN A C 1
ATOM 827 O O . GLN A 1 100 ? 5.413 -9.243 -5.766 1.00 97.38 100 GLN A O 1
ATOM 832 N N . ARG A 1 101 ? 6.988 -8.076 -6.847 1.00 97.62 101 ARG A N 1
ATOM 833 C CA . ARG A 1 101 ? 7.357 -7.286 -5.667 1.00 97.62 101 ARG A CA 1
ATOM 834 C C . ARG A 1 101 ? 6.242 -6.340 -5.216 1.00 97.62 101 ARG A C 1
ATOM 836 O O . ARG A 1 101 ? 6.056 -6.163 -4.018 1.00 97.62 101 ARG A O 1
ATOM 843 N N . ILE A 1 102 ? 5.501 -5.747 -6.153 1.00 96.75 102 ILE A N 1
ATOM 844 C CA . ILE A 1 102 ? 4.334 -4.915 -5.821 1.00 96.75 102 ILE A CA 1
ATOM 845 C C . ILE A 1 102 ? 3.195 -5.777 -5.265 1.00 96.75 102 ILE A C 1
ATOM 847 O O . ILE A 1 102 ? 2.558 -5.381 -4.296 1.00 96.75 102 ILE A O 1
ATOM 851 N N . ASP A 1 103 ? 2.970 -6.956 -5.839 1.00 95.06 103 ASP A N 1
ATOM 852 C CA . ASP A 1 103 ? 1.956 -7.908 -5.377 1.00 95.06 103 ASP A CA 1
ATOM 853 C C . ASP A 1 103 ? 2.216 -8.333 -3.920 1.00 95.06 103 ASP A C 1
ATOM 855 O O . ASP A 1 103 ? 1.371 -8.160 -3.046 1.00 95.06 103 ASP A O 1
ATOM 859 N N . GLN A 1 104 ? 3.461 -8.721 -3.616 1.00 97.50 104 GLN A N 1
ATOM 860 C CA . GLN A 1 104 ? 3.914 -9.018 -2.251 1.00 97.50 104 GLN A CA 1
ATOM 861 C C . GLN A 1 104 ? 3.744 -7.832 -1.293 1.00 97.50 104 GLN A C 1
ATOM 863 O O . GLN A 1 104 ? 3.411 -8.020 -0.119 1.00 97.50 104 GLN A O 1
ATOM 868 N N . PHE A 1 105 ? 3.980 -6.608 -1.772 1.00 97.62 105 PHE A N 1
ATOM 869 C CA . PHE A 1 105 ? 3.758 -5.406 -0.979 1.00 97.62 105 PHE A CA 1
ATOM 870 C C . PHE A 1 105 ? 2.271 -5.235 -0.634 1.00 97.62 105 PHE A C 1
ATOM 872 O O . PHE A 1 105 ? 1.949 -5.077 0.546 1.00 97.62 105 PHE A O 1
ATOM 879 N N . VAL A 1 106 ? 1.369 -5.324 -1.617 1.00 95.44 106 VAL A N 1
ATOM 880 C CA . VAL A 1 106 ? -0.086 -5.205 -1.408 1.00 95.44 106 VAL A CA 1
ATOM 881 C C . VAL A 1 106 ? -0.592 -6.283 -0.447 1.00 95.44 106 VAL A C 1
ATOM 883 O O . VAL A 1 106 ? -1.306 -5.963 0.505 1.00 95.44 106 VAL A O 1
ATOM 886 N N . ASP A 1 107 ? -0.140 -7.527 -0.601 1.00 95.81 107 ASP A N 1
ATOM 887 C CA . ASP A 1 107 ? -0.435 -8.612 0.341 1.00 95.81 107 ASP A CA 1
ATOM 888 C C . ASP A 1 107 ? 0.011 -8.278 1.770 1.00 95.81 107 ASP A C 1
ATOM 890 O O . ASP A 1 107 ? -0.694 -8.556 2.745 1.00 95.81 107 ASP A O 1
ATOM 894 N N . SER A 1 108 ? 1.192 -7.669 1.920 1.00 97.31 108 SER A N 1
ATOM 895 C CA . SER A 1 108 ? 1.702 -7.256 3.231 1.00 97.31 108 SER A CA 1
ATOM 896 C C . SER A 1 108 ? 0.856 -6.144 3.861 1.00 97.31 108 SER A C 1
ATOM 898 O O . SER A 1 108 ? 0.640 -6.160 5.074 1.00 97.31 108 SER A O 1
ATOM 900 N N . VAL A 1 109 ? 0.328 -5.219 3.050 1.00 96.31 109 VAL A N 1
ATOM 901 C CA . VAL A 1 109 ? -0.609 -4.182 3.502 1.00 96.31 109 VAL A CA 1
ATOM 902 C C . VAL A 1 109 ? -1.889 -4.836 4.009 1.00 96.31 109 VAL A C 1
ATOM 904 O O . VAL A 1 109 ? -2.280 -4.578 5.144 1.00 96.31 109 VAL A O 1
ATOM 907 N N . MET A 1 110 ? -2.493 -5.750 3.247 1.00 94.50 110 MET A N 1
ATOM 908 C CA . MET A 1 110 ? -3.709 -6.452 3.680 1.00 94.50 110 MET A CA 1
ATOM 909 C C . MET A 1 110 ? -3.508 -7.212 4.998 1.00 94.50 110 MET A C 1
ATOM 911 O O . MET A 1 110 ? -4.351 -7.137 5.892 1.00 94.50 110 MET A O 1
ATOM 915 N N . LYS A 1 111 ? -2.357 -7.871 5.178 1.00 95.31 111 LYS A N 1
ATOM 916 C CA . LYS A 1 111 ? -2.009 -8.548 6.441 1.00 95.31 111 LYS A CA 1
ATOM 917 C C . LYS A 1 111 ? -1.879 -7.579 7.617 1.00 95.31 111 LYS A C 1
ATOM 919 O O . LYS A 1 111 ? -2.298 -7.919 8.722 1.00 95.31 111 LYS A O 1
ATOM 924 N N . SER A 1 112 ? -1.351 -6.374 7.395 1.00 94.50 112 SER A N 1
ATOM 925 C CA . SER A 1 112 ? -1.230 -5.352 8.446 1.00 94.50 112 SER A CA 1
ATOM 926 C C . SER A 1 112 ? -2.575 -4.841 8.976 1.00 94.50 112 SER A C 1
ATOM 928 O O . SER A 1 112 ? -2.636 -4.334 10.092 1.00 94.50 112 SER A O 1
ATOM 930 N N . LEU A 1 113 ? -3.664 -5.033 8.225 1.00 94.12 113 LEU A N 1
ATOM 931 C CA . LEU A 1 113 ? -5.020 -4.659 8.634 1.00 94.12 113 LEU A CA 1
ATOM 932 C C . LEU A 1 113 ? -5.696 -5.705 9.536 1.00 94.12 113 LEU A C 1
ATOM 934 O O . LEU A 1 113 ? -6.692 -5.393 10.192 1.00 94.12 113 LEU A O 1
ATOM 938 N N . ALA A 1 114 ? -5.168 -6.933 9.608 1.00 92.38 114 ALA A N 1
ATOM 939 C CA . ALA A 1 114 ? -5.751 -8.031 10.386 1.00 92.38 114 ALA A CA 1
ATOM 940 C C . ALA A 1 114 ? -6.039 -7.696 11.870 1.00 92.38 114 ALA A C 1
ATOM 942 O O . ALA A 1 114 ? -7.097 -8.102 12.365 1.00 92.38 114 ALA A O 1
ATOM 943 N N . PRO A 1 115 ? -5.195 -6.924 12.592 1.00 92.50 115 PRO A N 1
ATOM 944 C CA . PRO A 1 115 ? -5.460 -6.538 13.980 1.00 92.50 115 PRO A CA 1
ATOM 945 C C . PRO A 1 115 ? -6.771 -5.769 14.190 1.00 92.50 115 PRO A C 1
ATOM 947 O O . PRO A 1 115 ? -7.330 -5.821 15.284 1.00 92.50 115 PRO A O 1
ATOM 950 N N . LEU A 1 116 ? -7.297 -5.103 13.153 1.00 91.69 116 LEU A N 1
ATOM 951 C CA . LEU A 1 116 ? -8.561 -4.366 13.231 1.00 91.69 116 LEU A CA 1
ATOM 952 C C . LEU A 1 116 ? -9.775 -5.291 13.382 1.00 91.69 116 LEU A C 1
ATOM 954 O O . LEU A 1 116 ? -10.805 -4.852 13.890 1.00 91.69 116 LEU A O 1
ATOM 958 N N . LYS A 1 117 ? -9.672 -6.561 12.960 1.00 91.69 117 LYS A N 1
ATOM 959 C CA . LYS A 1 117 ? -10.751 -7.568 13.029 1.00 91.69 117 LYS A CA 1
ATOM 960 C C . LYS A 1 117 ? -12.068 -7.116 12.372 1.00 91.69 117 LYS A C 1
ATOM 962 O O . LYS A 1 117 ? -13.147 -7.477 12.829 1.00 91.69 117 LYS A O 1
ATOM 967 N N . GLN A 1 118 ? -11.981 -6.323 11.301 1.00 93.31 118 GLN A N 1
ATOM 968 C CA . GLN A 1 118 ? -13.123 -5.803 10.530 1.00 93.31 118 GLN A CA 1
ATOM 969 C C . GLN A 1 118 ? -13.014 -6.153 9.035 1.00 93.31 118 GLN A C 1
ATOM 971 O O . GLN A 1 118 ? -13.340 -5.334 8.180 1.00 93.31 118 GLN A O 1
ATOM 976 N N . GLU A 1 119 ? -12.531 -7.356 8.707 1.00 91.44 119 GLU A N 1
ATOM 977 C CA . GLU A 1 119 ? -12.196 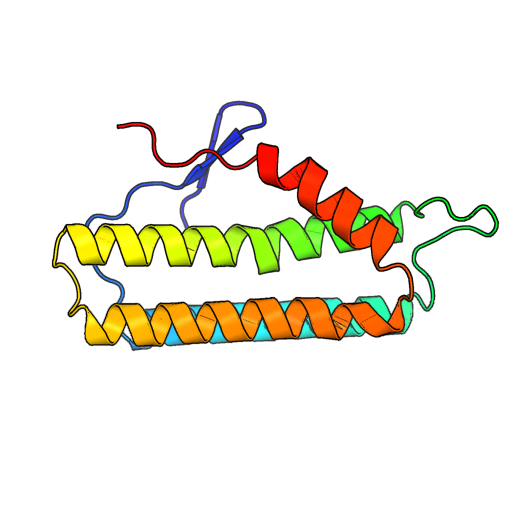-7.773 7.334 1.00 91.44 119 GLU A CA 1
ATOM 978 C C . GLU A 1 119 ? -13.310 -7.473 6.321 1.00 91.44 119 GLU A C 1
ATOM 980 O O . GLU A 1 119 ? -13.058 -6.829 5.306 1.00 91.44 119 GLU A O 1
ATOM 985 N N . LYS A 1 120 ? -14.557 -7.843 6.638 1.00 90.94 120 LYS A N 1
ATOM 986 C CA . LYS A 1 120 ? -15.709 -7.591 5.762 1.00 90.94 120 LYS A CA 1
ATOM 987 C C . LYS A 1 120 ? -15.893 -6.100 5.443 1.00 90.94 120 LYS A C 1
ATOM 989 O O . LYS A 1 120 ? -15.986 -5.740 4.276 1.00 90.94 120 LYS A O 1
ATOM 994 N N . LEU A 1 121 ? -15.896 -5.236 6.462 1.00 91.38 121 LEU A N 1
ATOM 995 C CA . LEU A 1 121 ? -16.076 -3.787 6.284 1.00 91.38 121 LEU A CA 1
ATOM 996 C C . LEU A 1 121 ? -14.917 -3.153 5.507 1.00 91.38 121 LEU A C 1
ATOM 998 O O . LEU A 1 121 ? -15.132 -2.249 4.703 1.00 91.38 121 LEU A O 1
ATOM 1002 N N . ILE A 1 122 ? -13.692 -3.624 5.745 1.00 92.69 122 ILE A N 1
ATOM 1003 C CA . ILE A 1 122 ? -12.491 -3.153 5.050 1.00 92.69 122 ILE A CA 1
ATOM 1004 C C . ILE A 1 122 ? -12.571 -3.507 3.562 1.00 92.69 122 ILE A C 1
ATOM 1006 O O . ILE A 1 122 ? -12.384 -2.635 2.715 1.00 92.69 122 ILE A O 1
ATOM 1010 N N . LEU A 1 123 ? -12.904 -4.760 3.236 1.00 89.88 123 LEU A N 1
ATOM 1011 C CA . LEU A 1 123 ? -13.040 -5.215 1.851 1.00 89.88 123 LEU A CA 1
ATOM 1012 C C . LEU A 1 123 ? -14.168 -4.482 1.117 1.00 89.88 123 LEU A C 1
ATOM 1014 O O . LEU A 1 123 ? -13.956 -4.021 -0.003 1.00 89.88 123 LEU A O 1
ATOM 1018 N N . GLU A 1 124 ? -15.330 -4.304 1.753 1.00 89.00 124 GLU A N 1
ATOM 1019 C CA . GLU A 1 124 ? -16.443 -3.528 1.188 1.00 89.00 124 GLU A CA 1
ATOM 1020 C C . GLU A 1 124 ? -16.027 -2.074 0.905 1.00 89.00 124 GLU A C 1
ATOM 1022 O O . GLU A 1 124 ? -16.291 -1.546 -0.178 1.00 89.00 124 GLU A O 1
ATOM 1027 N N . ARG A 1 125 ? -15.316 -1.422 1.839 1.00 86.75 125 ARG A N 1
ATOM 1028 C CA . ARG A 1 125 ? -14.786 -0.060 1.646 1.00 86.75 125 ARG A CA 1
ATOM 1029 C C . ARG A 1 125 ? -13.844 -0.003 0.443 1.00 86.75 125 ARG A C 1
ATOM 1031 O O . ARG A 1 125 ? -13.989 0.902 -0.382 1.00 86.75 125 ARG A O 1
ATOM 1038 N N . PHE A 1 126 ? -12.922 -0.961 0.334 1.00 87.88 126 PHE A N 1
ATOM 1039 C CA . PHE A 1 126 ? -11.927 -0.997 -0.736 1.00 87.88 126 PHE A CA 1
ATOM 1040 C C . PHE A 1 126 ? -12.544 -1.257 -2.112 1.00 87.88 126 PHE A C 1
ATOM 1042 O O . PHE A 1 126 ? -12.200 -0.569 -3.077 1.00 87.88 126 PHE A O 1
ATOM 1049 N N . GLN A 1 127 ? -13.510 -2.171 -2.205 1.00 79.56 127 GLN A N 1
ATOM 1050 C CA . GLN A 1 127 ? -14.238 -2.456 -3.445 1.00 79.56 127 GLN A CA 1
ATOM 1051 C C . GLN A 1 127 ? -15.036 -1.239 -3.937 1.00 79.56 127 GLN A C 1
ATOM 1053 O O . GLN A 1 127 ? -14.943 -0.856 -5.102 1.00 79.56 127 GLN A O 1
ATOM 1058 N N . ASN A 1 128 ? -15.738 -0.545 -3.036 1.00 72.94 128 ASN A N 1
ATOM 1059 C CA . ASN A 1 128 ? -16.535 0.636 -3.390 1.00 72.94 128 ASN A CA 1
ATOM 1060 C C . ASN A 1 128 ? -15.699 1.793 -3.968 1.00 72.94 128 ASN A C 1
ATOM 1062 O O . ASN A 1 128 ? -16.203 2.637 -4.710 1.00 72.94 128 ASN A O 1
ATOM 1066 N N . HIS A 1 129 ? -14.412 1.843 -3.643 1.00 64.94 129 HIS A N 1
ATOM 1067 C CA . HIS A 1 129 ? -13.492 2.884 -4.093 1.00 64.94 129 HIS A CA 1
ATOM 1068 C C . HIS A 1 129 ? -12.666 2.487 -5.321 1.00 64.94 129 HIS A C 1
ATOM 1070 O O . HIS A 1 129 ? -12.170 3.378 -6.012 1.00 64.94 129 HIS A O 1
ATOM 1076 N N . THR A 1 130 ? -12.573 1.194 -5.663 1.00 59.12 130 THR A N 1
ATOM 1077 C CA . THR A 1 130 ? -11.851 0.740 -6.869 1.00 59.12 130 THR A CA 1
ATOM 1078 C C . THR A 1 130 ? -12.497 1.285 -8.148 1.00 59.12 130 THR A C 1
ATOM 1080 O O . THR A 1 130 ? -11.810 1.545 -9.132 1.00 59.12 130 THR A O 1
ATOM 1083 N N . HIS A 1 131 ? -13.802 1.581 -8.109 1.00 51.78 131 HIS A N 1
ATOM 1084 C CA . HIS A 1 131 ? -14.554 2.230 -9.190 1.00 51.78 131 HIS A CA 1
ATOM 1085 C C . HIS A 1 131 ? -14.098 3.665 -9.524 1.00 51.78 131 HIS A C 1
ATOM 1087 O O . HIS A 1 131 ? -14.549 4.229 -10.518 1.00 51.78 131 HIS A O 1
ATOM 1093 N N . LYS A 1 132 ? -13.216 4.277 -8.720 1.00 52.25 132 LYS A N 1
ATOM 1094 C CA . LYS A 1 132 ? -12.699 5.641 -8.952 1.00 52.25 132 LYS A CA 1
ATOM 1095 C C . LYS A 1 132 ? -11.439 5.676 -9.830 1.00 52.25 132 LYS A C 1
ATOM 1097 O O . LYS A 1 132 ? -10.953 6.765 -10.154 1.00 52.25 132 LYS A O 1
ATOM 1102 N N . LEU A 1 133 ? -10.905 4.511 -10.203 1.00 52.66 133 LEU A N 1
ATOM 1103 C CA . LEU A 1 133 ? -9.719 4.375 -11.043 1.00 52.66 133 LEU A CA 1
ATOM 1104 C C . LEU A 1 133 ? -10.111 3.894 -12.439 1.00 52.66 133 LEU A C 1
ATOM 1106 O O . LEU A 1 133 ? -10.502 2.744 -12.623 1.00 52.66 133 LEU A O 1
ATOM 1110 N N . GLU A 1 134 ? -9.966 4.761 -13.440 1.00 53.59 134 GLU A N 1
ATOM 1111 C CA . GLU A 1 134 ? -10.106 4.349 -14.837 1.00 53.59 134 GLU A CA 1
ATOM 1112 C C . GLU A 1 134 ? -8.739 3.950 -15.423 1.00 53.59 134 GLU A C 1
ATOM 1114 O O . GLU A 1 134 ? -7.744 4.657 -15.207 1.00 53.59 134 GLU A O 1
ATOM 1119 N N . PRO A 1 135 ? -8.667 2.857 -16.209 1.00 53.47 135 PRO A N 1
ATOM 1120 C CA . PRO A 1 135 ? -7.513 2.591 -17.058 1.00 53.47 135 PRO A CA 1
ATOM 1121 C C . PRO A 1 135 ? -7.333 3.718 -18.088 1.00 53.47 135 PRO A C 1
ATOM 1123 O O . PRO A 1 135 ? -8.232 4.525 -18.332 1.00 53.47 135 PRO A O 1
ATOM 1126 N N . PHE A 1 136 ? -6.150 3.798 -18.702 1.00 53.56 136 PHE A N 1
ATOM 1127 C CA . PHE A 1 136 ? -5.866 4.827 -19.703 1.00 53.56 136 PHE A CA 1
ATOM 1128 C C . PHE A 1 136 ? -6.932 4.820 -20.812 1.00 53.56 136 PHE A C 1
ATOM 1130 O O . PHE A 1 136 ? -7.115 3.801 -21.473 1.00 53.56 136 PHE A O 1
ATOM 1137 N N . LYS A 1 137 ? -7.575 5.964 -21.079 1.00 45.28 137 LYS A N 1
ATOM 1138 C CA . LYS A 1 137 ? -8.307 6.146 -22.341 1.00 45.28 137 LYS A CA 1
ATOM 1139 C C . LYS A 1 137 ? -7.286 6.219 -23.479 1.00 45.28 137 LYS A C 1
ATOM 1141 O O . LYS A 1 137 ? -6.270 6.911 -23.332 1.00 45.28 137 LYS A O 1
ATOM 1146 N N . ILE A 1 138 ? -7.490 5.408 -24.518 1.00 45.09 138 ILE A N 1
ATOM 1147 C CA . ILE A 1 138 ? -6.721 5.399 -25.776 1.00 45.09 138 ILE A CA 1
ATOM 1148 C C . ILE A 1 138 ? -7.202 6.520 -26.673 1.00 45.09 138 ILE A C 1
ATOM 1150 O O . ILE A 1 138 ? -8.434 6.701 -26.743 1.00 45.09 138 ILE A O 1
#

Radius of gyration: 16.42 Å; chains: 1; bounding box: 40×26×45 Å

pLDDT: mean 85.49, std 15.16, range [45.09, 97.62]

Foldseek 3Di:
DDWDDDDLAIDDDADLADDDPVVLVVVVVVLVVVLVVLLVLCVVVLEQADPVRHGDPSSLVSLVCCLVRNPVVLVVVLLNLVVCVVVVNDPPVVSVVSNVSSVVSVVVSLVSCVSNVSNVVSVVSNVVCVVNYDDDDD

Sequence (138 aa):
MDMKTDGYVKRYKRLDKAQSQKQFDHLIELFESNKLIAIDEINEMKTIVTKKGILTKRGEALLDWIQSELIDRSFMVMTRLKYQDTLKLLPHSVVNKRLQRIDQFVDSVMKSLAPLKQEKLILERFQNHTHKLEPFKI